Protein AF-A0A2S9FQP0-F1 (afdb_monomer)

pLDDT: mean 92.06, std 5.61, range [66.56, 98.44]

Nearest PDB structures (foldseek):
  3fla-assembly2_B  TM=7.283E-01  e=6.475E-05  Amycolatopsis mediterranei
  3flb-assembly1_A  TM=7.577E-01  e=3.540E-04  Amy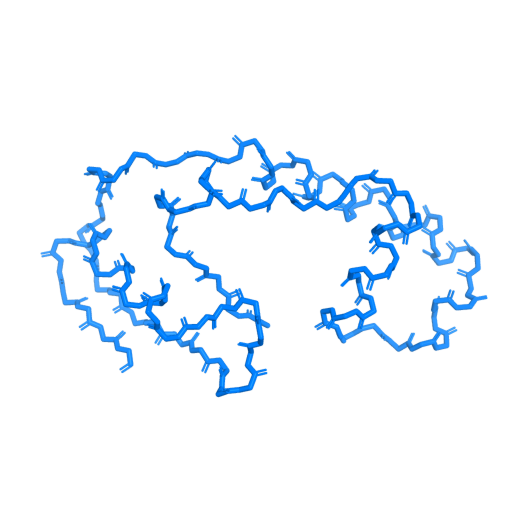colatopsis mediterranei
  3qmw-assembly2_B  TM=7.816E-01  e=7.042E-03  Streptomyces coelicolor
  6fw5-assembly2_B  TM=6.187E-01  e=7.537E-03  Mycobacterium tuberculosis CDC1551
  6fw5-assembly1_A  TM=6.068E-01  e=1.298E-02  Mycobacterium tuberculosis CDC1551

Secondary structure (DSSP, 8-state):
-----GGGGGGSPPPP-SHHHHHHHHHHH--S-HHHHT-HHHHHHHHHHHHHHHHHHHT----TT--BSS-EE----TT-SSS-HHHHHGGGGGBSS-EE-

Mean predicted aligned error: 3.71 Å

Radius of gyration: 15.97 Å; Cα contacts (8 Å, |Δi|>4): 125; chains: 1; bounding box: 30×27×44 Å

Structure (mmCIF, N/CA/C/O backbone):
data_AF-A0A2S9FQP0-F1
#
_entry.id   AF-A0A2S9FQP0-F1
#
loop_
_atom_site.group_PDB
_atom_site.id
_atom_site.type_symbol
_atom_site.label_atom_id
_atom_site.label_alt_id
_atom_site.label_comp_id
_atom_site.label_asym_id
_atom_site.label_entity_id
_atom_site.label_seq_id
_atom_site.pdbx_PDB_ins_code
_atom_site.Cartn_x
_atom_site.Cartn_y
_atom_site.Cartn_z
_atom_site.occupancy
_atom_site.B_iso_or_equiv
_atom_site.auth_seq_id
_atom_site.auth_comp_id
_atom_site.auth_asym_id
_atom_site.auth_atom_id
_atom_site.pdbx_PDB_model_num
ATOM 1 N N . SER A 1 1 ? -1.839 -7.237 -3.684 1.00 66.56 1 SER A N 1
ATOM 2 C CA . SER A 1 1 ? -1.069 -7.125 -2.433 1.00 66.56 1 SER A CA 1
ATOM 3 C C . SER A 1 1 ? -1.826 -6.231 -1.464 1.00 66.56 1 SER A C 1
ATOM 5 O O . SER A 1 1 ? -2.611 -5.398 -1.921 1.00 66.56 1 SER A O 1
ATOM 7 N N . ALA A 1 2 ? -1.673 -6.462 -0.159 1.00 83.44 2 ALA A N 1
ATOM 8 C CA . ALA A 1 2 ? -2.204 -5.579 0.881 1.00 83.44 2 ALA A CA 1
ATOM 9 C C . ALA A 1 2 ? -1.254 -4.387 1.121 1.00 83.44 2 ALA A C 1
ATOM 11 O O . ALA A 1 2 ? -0.262 -4.224 0.416 1.00 83.44 2 ALA A O 1
ATOM 12 N N . SER A 1 3 ? -1.544 -3.535 2.107 1.00 88.69 3 SER A N 1
ATOM 13 C CA . SER A 1 3 ? -0.613 -2.488 2.543 1.00 88.69 3 SER A CA 1
ATOM 14 C C . SER A 1 3 ? -0.470 -2.494 4.059 1.00 88.69 3 SER A C 1
ATOM 16 O O . SER A 1 3 ? -1.414 -2.812 4.786 1.00 88.69 3 SER A O 1
ATOM 18 N N . GLN A 1 4 ? 0.720 -2.141 4.529 1.00 92.69 4 GLN A N 1
ATOM 19 C CA . GLN A 1 4 ? 1.000 -1.938 5.945 1.00 92.69 4 GLN A CA 1
ATOM 20 C C . GLN A 1 4 ? 0.206 -0.758 6.526 1.00 92.69 4 GLN A C 1
ATOM 22 O O . GLN A 1 4 ? -0.353 0.057 5.788 1.00 92.69 4 GLN A O 1
ATOM 27 N N . ALA A 1 5 ? 0.165 -0.655 7.854 1.00 95.25 5 ALA A N 1
ATOM 28 C CA . ALA A 1 5 ? -0.539 0.428 8.528 1.00 95.25 5 ALA A CA 1
ATOM 29 C C . ALA A 1 5 ? 0.020 1.824 8.159 1.00 95.25 5 ALA A C 1
ATOM 31 O O . ALA A 1 5 ? 1.230 1.984 7.993 1.00 95.25 5 ALA A O 1
ATOM 32 N N . PRO A 1 6 ? -0.828 2.870 8.098 1.00 95.62 6 PRO A N 1
ATOM 33 C CA . PRO A 1 6 ? -0.427 4.234 7.746 1.00 95.62 6 PRO A CA 1
ATOM 34 C C . PRO A 1 6 ? 0.842 4.742 8.444 1.00 95.62 6 PRO A C 1
ATOM 36 O O . PRO A 1 6 ? 1.732 5.308 7.807 1.00 95.62 6 PRO A O 1
ATOM 39 N N . SER A 1 7 ? 0.956 4.522 9.753 1.00 96.44 7 SER A N 1
ATOM 40 C CA . SER A 1 7 ? 2.081 5.031 10.544 1.00 96.44 7 SER A CA 1
ATOM 41 C C . SER A 1 7 ? 3.407 4.288 10.355 1.00 96.44 7 SER A C 1
ATOM 43 O O . SER A 1 7 ? 4.442 4.794 10.788 1.00 96.44 7 SER A O 1
ATOM 45 N N . THR A 1 8 ? 3.424 3.129 9.687 1.00 94.75 8 THR A N 1
ATOM 46 C CA . THR A 1 8 ? 4.657 2.351 9.457 1.00 94.75 8 THR A CA 1
ATOM 47 C C . THR A 1 8 ? 5.324 2.656 8.120 1.00 94.75 8 THR A C 1
ATOM 49 O O . THR A 1 8 ? 6.502 2.341 7.932 1.00 94.75 8 THR A O 1
ATOM 52 N N . VAL A 1 9 ? 4.616 3.321 7.201 1.00 93.94 9 VAL A N 1
ATOM 53 C CA . VAL A 1 9 ? 5.109 3.593 5.843 1.00 93.94 9 VAL A CA 1
ATOM 54 C C . VAL A 1 9 ? 6.392 4.424 5.861 1.00 93.94 9 VAL A C 1
ATOM 56 O O . VAL A 1 9 ? 7.371 4.048 5.224 1.00 93.94 9 VAL A O 1
ATOM 59 N N . ALA A 1 10 ? 6.442 5.497 6.654 1.00 92.44 10 ALA A N 1
ATOM 60 C CA . ALA A 1 10 ? 7.609 6.383 6.713 1.00 92.44 10 ALA A CA 1
ATOM 61 C C . ALA A 1 10 ? 8.877 5.713 7.285 1.00 92.44 10 ALA A C 1
ATOM 63 O O . ALA A 1 10 ? 9.985 6.177 7.029 1.00 92.44 10 ALA A O 1
ATOM 64 N N . GLY A 1 11 ? 8.725 4.639 8.069 1.00 90.75 11 GLY A N 1
ATOM 65 C CA . GLY A 1 11 ? 9.841 3.857 8.612 1.00 90.75 11 GLY A CA 1
ATOM 66 C C . GLY A 1 11 ? 10.290 2.704 7.708 1.00 90.75 11 GLY A C 1
ATOM 67 O O . GLY A 1 11 ? 11.234 1.995 8.051 1.00 90.75 11 GLY A O 1
ATOM 68 N N . SER A 1 12 ? 9.610 2.494 6.580 1.00 90.69 12 SER A N 1
ATOM 69 C CA . SER A 1 12 ? 9.870 1.386 5.662 1.00 90.69 12 SER A CA 1
ATOM 70 C C . SER A 1 12 ? 10.925 1.732 4.620 1.00 90.69 12 SER A C 1
ATOM 72 O O . SER A 1 12 ? 11.236 2.899 4.378 1.00 90.69 12 SER A O 1
ATOM 74 N N . ARG A 1 13 ? 11.469 0.702 3.959 1.00 91.62 13 ARG A N 1
ATOM 75 C CA . ARG A 1 13 ? 12.340 0.914 2.800 1.00 91.62 13 ARG A CA 1
ATOM 76 C C . ARG A 1 13 ? 11.552 1.673 1.716 1.00 91.62 13 ARG A C 1
ATOM 78 O O . ARG A 1 13 ? 10.468 1.211 1.361 1.00 91.62 13 ARG A O 1
ATOM 85 N N . PRO A 1 14 ? 12.079 2.789 1.179 1.00 93.25 14 PRO A N 1
ATOM 86 C CA . PRO A 1 14 ? 11.428 3.497 0.085 1.00 93.25 14 PRO A CA 1
ATOM 87 C C . PRO A 1 14 ? 11.258 2.592 -1.133 1.00 93.25 14 PRO A C 1
ATOM 89 O O . PRO A 1 14 ? 12.137 1.782 -1.441 1.00 93.25 14 PRO A O 1
ATOM 92 N N . ALA A 1 15 ? 10.149 2.768 -1.837 1.00 93.12 15 ALA A N 1
ATOM 93 C CA . ALA A 1 15 ? 9.922 2.139 -3.122 1.00 93.12 15 ALA A CA 1
ATOM 94 C C . ALA A 1 15 ? 10.932 2.686 -4.159 1.00 93.12 15 ALA A C 1
ATOM 96 O O . ALA A 1 15 ? 11.286 3.871 -4.102 1.00 93.12 15 ALA A O 1
ATOM 97 N N . PRO A 1 16 ? 11.431 1.854 -5.087 1.00 94.69 16 PRO A N 1
ATOM 98 C CA . PRO A 1 16 ? 12.461 2.260 -6.040 1.00 94.69 16 PRO A CA 1
ATOM 99 C C . PRO A 1 16 ? 11.973 3.328 -7.021 1.00 94.69 16 PRO A C 1
ATOM 101 O O . PRO A 1 16 ? 10.811 3.367 -7.399 1.00 94.69 16 PRO A O 1
ATOM 104 N N . THR A 1 17 ? 12.860 4.208 -7.480 1.00 93.25 17 THR A N 1
ATOM 105 C CA . THR A 1 17 ? 12.480 5.239 -8.467 1.00 93.25 17 THR A CA 1
ATOM 106 C C . THR A 1 17 ? 13.371 5.273 -9.698 1.00 93.25 17 THR A C 1
ATOM 108 O O . THR A 1 17 ? 13.161 6.146 -10.537 1.00 93.25 17 THR A O 1
ATOM 111 N N . ALA A 1 18 ? 14.358 4.382 -9.802 1.00 93.44 18 ALA A N 1
ATOM 112 C CA . ALA A 1 18 ? 15.132 4.148 -11.019 1.00 93.44 18 ALA A CA 1
ATOM 113 C C . ALA A 1 18 ? 14.392 3.145 -11.918 1.00 93.44 18 ALA A C 1
ATOM 115 O O . ALA A 1 18 ? 13.648 2.312 -11.412 1.00 93.44 18 ALA A O 1
ATOM 116 N N . ASP A 1 19 ? 14.535 3.259 -13.237 1.00 89.69 19 ASP A N 1
ATOM 117 C CA . ASP A 1 19 ? 13.711 2.532 -14.217 1.00 89.69 19 ASP A CA 1
ATOM 118 C C . ASP A 1 19 ? 13.893 1.015 -14.130 1.00 89.69 19 ASP A C 1
ATOM 120 O O . ASP A 1 19 ? 12.916 0.271 -14.166 1.00 89.69 19 ASP A O 1
ATOM 124 N N . ASP A 1 20 ? 15.136 0.567 -13.973 1.00 89.88 20 ASP A N 1
ATOM 125 C CA . ASP A 1 20 ? 15.511 -0.837 -13.816 1.00 89.88 20 ASP A CA 1
ATOM 126 C C . ASP A 1 20 ? 14.968 -1.431 -12.510 1.00 89.88 20 ASP A C 1
ATOM 128 O O . ASP A 1 20 ? 14.387 -2.517 -12.506 1.00 89.88 20 ASP A O 1
ATOM 132 N N . GLU A 1 21 ? 15.093 -0.693 -11.409 1.00 91.44 21 GLU A N 1
ATOM 133 C CA . GLU A 1 21 ? 14.562 -1.101 -10.110 1.00 91.44 21 GLU A CA 1
ATOM 134 C C . GLU A 1 21 ? 13.023 -1.075 -10.072 1.00 91.44 21 GLU A C 1
ATOM 136 O O . GLU A 1 21 ? 12.408 -1.958 -9.478 1.00 91.44 21 GLU A O 1
ATOM 141 N N . LEU A 1 22 ? 12.392 -0.090 -10.723 1.00 91.38 22 LEU A N 1
ATOM 142 C CA . LEU A 1 22 ? 10.938 -0.006 -10.895 1.00 91.38 22 LEU A CA 1
ATOM 143 C C . LEU A 1 22 ? 10.416 -1.211 -11.667 1.00 91.38 22 LEU A C 1
ATOM 145 O O . LEU A 1 22 ? 9.453 -1.838 -11.239 1.00 91.38 22 LEU A O 1
ATOM 149 N N . LEU A 1 23 ? 11.055 -1.545 -12.789 1.00 89.62 23 LEU A N 1
ATOM 150 C CA . LEU A 1 23 ? 10.652 -2.680 -13.610 1.00 89.62 23 LEU A CA 1
ATOM 151 C C . LEU A 1 23 ? 10.769 -3.993 -12.829 1.00 89.62 23 LEU A C 1
ATOM 153 O O . LEU A 1 23 ? 9.837 -4.796 -12.844 1.00 89.62 23 LEU A O 1
ATOM 157 N N . ALA A 1 24 ? 11.870 -4.182 -12.097 1.00 89.31 24 ALA A N 1
ATOM 158 C CA . ALA A 1 24 ? 12.051 -5.346 -11.236 1.00 89.31 24 ALA A CA 1
ATOM 159 C C . ALA A 1 24 ? 10.965 -5.441 -10.146 1.00 89.31 24 ALA A C 1
ATOM 161 O O . ALA A 1 24 ? 10.441 -6.527 -9.903 1.00 89.31 24 ALA A O 1
ATOM 162 N N . ASP A 1 25 ? 10.587 -4.319 -9.527 1.00 89.69 25 ASP A N 1
ATOM 163 C CA . ASP A 1 25 ? 9.546 -4.288 -8.490 1.00 89.69 25 ASP A CA 1
ATOM 164 C C . ASP A 1 25 ? 8.134 -4.509 -9.066 1.00 89.69 25 ASP A C 1
ATOM 166 O O . ASP A 1 25 ? 7.325 -5.194 -8.448 1.00 89.69 25 ASP A O 1
ATOM 170 N N . ILE A 1 26 ? 7.836 -4.015 -10.277 1.00 88.19 26 ILE A N 1
ATOM 171 C CA . ILE A 1 26 ? 6.570 -4.292 -10.986 1.00 88.19 26 ILE A CA 1
ATOM 172 C C . ILE A 1 26 ? 6.440 -5.786 -11.311 1.00 88.19 26 ILE A C 1
ATOM 174 O O . ILE A 1 26 ? 5.358 -6.356 -11.169 1.00 88.19 26 ILE A O 1
ATOM 178 N N . VAL A 1 27 ? 7.533 -6.426 -11.741 1.00 87.88 27 VAL A N 1
ATOM 179 C CA . VAL A 1 27 ? 7.569 -7.878 -11.977 1.00 87.88 27 VAL A CA 1
ATOM 180 C C . VAL A 1 27 ? 7.302 -8.638 -10.677 1.00 87.88 27 VAL A C 1
ATOM 182 O O . VAL A 1 27 ? 6.490 -9.562 -10.673 1.00 87.88 27 VAL A O 1
ATOM 185 N N . ASP A 1 28 ? 7.947 -8.232 -9.580 1.00 87.31 28 ASP A N 1
ATOM 186 C CA . ASP A 1 28 ? 7.790 -8.842 -8.252 1.00 87.31 28 ASP A CA 1
ATOM 187 C C . ASP A 1 28 ? 6.368 -8.692 -7.687 1.00 87.31 28 ASP A C 1
ATOM 189 O O . ASP A 1 28 ? 5.817 -9.638 -7.125 1.00 87.31 28 ASP A O 1
ATOM 193 N N . LEU A 1 29 ? 5.735 -7.528 -7.881 1.00 83.19 29 LEU A N 1
ATOM 194 C CA . LEU A 1 29 ? 4.346 -7.286 -7.476 1.00 83.19 29 LEU A CA 1
ATOM 195 C C . LEU A 1 29 ? 3.350 -8.215 -8.180 1.00 83.19 29 LEU A C 1
ATOM 197 O O . LEU A 1 29 ? 2.270 -8.488 -7.643 1.00 83.19 29 LEU A O 1
ATOM 201 N N . GLY A 1 30 ? 3.712 -8.695 -9.370 1.00 76.06 30 GLY A N 1
ATOM 202 C CA . GLY A 1 30 ? 2.837 -9.472 -10.227 1.00 76.06 30 GLY A CA 1
ATOM 203 C C . GLY A 1 30 ? 1.636 -8.664 -10.733 1.00 76.06 30 GLY A C 1
ATOM 204 O O . GLY A 1 30 ? 1.368 -7.534 -10.332 1.00 76.06 30 GLY A O 1
ATOM 205 N N . GLY A 1 31 ? 0.883 -9.253 -11.659 1.00 74.50 31 GLY A N 1
ATOM 206 C CA . GLY A 1 31 ? -0.319 -8.632 -12.233 1.00 74.50 31 GLY A CA 1
ATOM 207 C C . GLY A 1 31 ? -0.108 -7.946 -13.583 1.00 74.50 31 GLY A C 1
ATOM 208 O O . GLY A 1 31 ? -1.091 -7.706 -14.281 1.00 74.50 31 GLY A O 1
ATOM 209 N N . THR A 1 32 ? 1.141 -7.737 -14.003 1.00 81.69 32 THR A N 1
ATOM 210 C CA . THR A 1 32 ? 1.478 -7.380 -15.388 1.00 81.69 32 THR A CA 1
ATOM 211 C C . THR A 1 32 ? 1.978 -8.621 -16.122 1.00 81.69 32 THR A C 1
ATOM 213 O O . THR A 1 32 ? 2.877 -9.310 -15.643 1.00 81.69 32 THR A O 1
ATOM 216 N N . ASP A 1 33 ? 1.378 -8.940 -17.273 1.00 81.75 33 ASP A N 1
ATOM 217 C CA . ASP A 1 33 ? 1.835 -10.046 -18.123 1.00 81.75 33 ASP A CA 1
ATOM 218 C C . ASP A 1 33 ? 3.262 -9.756 -18.605 1.00 81.75 33 ASP A C 1
ATOM 220 O O . ASP A 1 33 ? 3.519 -8.684 -19.151 1.00 81.75 33 ASP A O 1
ATOM 224 N N . ALA A 1 34 ? 4.177 -10.713 -18.431 1.00 78.38 34 ALA A N 1
ATOM 225 C CA . ALA A 1 34 ? 5.574 -10.569 -18.833 1.00 78.38 34 ALA A CA 1
ATOM 226 C C . ALA A 1 34 ? 5.725 -10.165 -20.310 1.00 78.38 34 ALA A C 1
ATOM 228 O O . ALA A 1 34 ? 6.620 -9.399 -20.637 1.00 78.38 34 ALA A O 1
ATOM 229 N N . ARG A 1 35 ? 4.798 -10.582 -21.185 1.00 82.75 35 ARG A N 1
ATOM 230 C CA . ARG A 1 35 ? 4.810 -10.203 -22.610 1.00 82.75 35 ARG A CA 1
ATOM 231 C C . ARG A 1 35 ? 4.599 -8.708 -22.850 1.00 82.75 35 ARG A C 1
ATOM 233 O O . ARG A 1 35 ? 5.003 -8.213 -23.891 1.00 82.75 35 ARG A O 1
ATOM 240 N N . LEU A 1 36 ? 3.928 -8.007 -21.934 1.00 85.12 36 LEU A N 1
ATOM 241 C CA . LEU A 1 36 ? 3.770 -6.551 -22.006 1.00 85.12 36 LEU A CA 1
ATOM 242 C C . LEU A 1 36 ? 5.042 -5.831 -21.556 1.00 85.12 36 LEU A C 1
ATOM 244 O O . LEU A 1 36 ? 5.282 -4.706 -21.967 1.00 85.12 36 LEU A O 1
ATOM 248 N N . LEU A 1 37 ? 5.859 -6.474 -20.723 1.00 84.62 37 LEU A N 1
ATOM 249 C CA . LEU A 1 37 ? 7.122 -5.911 -20.252 1.00 84.62 37 LEU A CA 1
ATOM 250 C C . LEU A 1 37 ? 8.239 -6.010 -21.301 1.00 84.62 37 LEU A C 1
ATOM 252 O O . LEU A 1 37 ? 9.255 -5.342 -21.148 1.00 84.62 37 LEU A O 1
ATOM 256 N N . ASP A 1 38 ? 8.031 -6.792 -22.363 1.00 86.81 38 ASP A N 1
ATOM 257 C CA . ASP A 1 38 ? 8.897 -6.840 -23.547 1.00 86.81 38 ASP A CA 1
ATOM 258 C C . ASP A 1 38 ? 8.535 -5.760 -24.596 1.00 86.81 38 ASP A C 1
ATOM 260 O O . ASP A 1 38 ? 9.198 -5.656 -25.628 1.00 86.81 38 ASP A O 1
ATOM 264 N N . ASP A 1 39 ? 7.468 -4.980 -24.372 1.00 91.94 39 ASP A N 1
ATOM 265 C CA . ASP A 1 39 ? 6.990 -3.930 -25.280 1.00 91.94 39 ASP A CA 1
ATOM 266 C C . ASP A 1 39 ? 7.467 -2.543 -24.808 1.00 91.94 39 ASP A C 1
ATOM 268 O O . ASP A 1 39 ? 6.968 -1.983 -23.827 1.00 91.94 39 ASP A O 1
ATOM 272 N N . ASP A 1 40 ? 8.438 -1.974 -25.526 1.00 90.62 40 ASP A N 1
ATOM 273 C CA . ASP A 1 40 ? 9.024 -0.665 -25.214 1.00 90.62 40 ASP A CA 1
ATOM 274 C C . ASP A 1 40 ? 7.992 0.478 -25.240 1.00 90.62 40 ASP A C 1
ATOM 276 O O . ASP A 1 40 ? 8.077 1.402 -24.423 1.00 90.62 40 ASP A O 1
ATOM 280 N N . ASP A 1 41 ? 7.001 0.428 -26.138 1.00 92.69 41 ASP A N 1
ATOM 281 C CA . ASP A 1 41 ? 5.962 1.459 -26.232 1.00 92.69 41 ASP A CA 1
ATOM 282 C C . ASP A 1 41 ? 5.039 1.392 -25.007 1.00 92.69 41 ASP A C 1
ATOM 284 O O . ASP A 1 41 ? 4.628 2.421 -24.459 1.00 92.69 41 ASP A O 1
ATOM 288 N N . PHE A 1 42 ? 4.756 0.181 -24.520 1.00 91.12 42 PHE A N 1
ATOM 289 C CA . PHE A 1 42 ? 4.023 -0.014 -23.273 1.00 91.12 42 PHE A CA 1
ATOM 290 C C . PHE A 1 42 ? 4.810 0.496 -22.059 1.00 91.12 42 PHE A C 1
ATOM 292 O O . PHE A 1 42 ? 4.256 1.225 -21.228 1.00 91.12 42 PHE A O 1
ATOM 299 N N . LEU A 1 43 ? 6.104 0.176 -21.960 1.00 90.88 43 LEU A N 1
ATOM 300 C CA . LEU A 1 43 ? 6.948 0.636 -20.854 1.00 90.88 43 LEU A CA 1
ATOM 301 C C . LEU A 1 43 ? 7.055 2.165 -20.800 1.00 90.88 43 LEU A C 1
ATOM 303 O O . LEU A 1 43 ? 6.989 2.741 -19.709 1.00 90.88 43 LEU A O 1
ATOM 307 N N . GLN A 1 44 ? 7.141 2.839 -21.951 1.00 91.81 44 GLN A N 1
ATOM 308 C CA . GLN A 1 44 ? 7.150 4.306 -22.021 1.00 91.81 44 GLN A CA 1
ATOM 309 C C . GLN A 1 44 ? 5.879 4.949 -21.450 1.00 91.81 44 GLN A C 1
ATOM 311 O O . GLN A 1 44 ? 5.938 6.067 -20.935 1.00 91.81 44 GLN A O 1
ATOM 316 N N . LEU A 1 45 ? 4.740 4.253 -21.507 1.00 91.50 45 LEU A N 1
ATOM 317 C CA . LEU A 1 45 ? 3.476 4.714 -20.929 1.00 91.50 45 LEU A CA 1
ATOM 318 C C . LEU A 1 45 ? 3.345 4.346 -19.445 1.00 91.50 45 LEU A C 1
ATOM 320 O O . LEU A 1 45 ? 2.838 5.147 -18.657 1.00 91.50 45 LEU A O 1
ATOM 324 N N . LEU A 1 46 ? 3.805 3.155 -19.056 1.00 90.31 46 LEU A N 1
ATOM 325 C CA . LEU A 1 46 ? 3.661 2.634 -17.697 1.00 90.31 46 LEU A CA 1
ATOM 326 C C . LEU A 1 46 ? 4.620 3.304 -16.703 1.00 90.31 46 LEU A C 1
ATOM 328 O O . LEU A 1 46 ? 4.193 3.757 -15.637 1.00 90.31 46 LEU A O 1
ATOM 332 N N . LEU A 1 47 ? 5.914 3.378 -17.039 1.00 92.06 47 LEU A N 1
ATOM 333 C CA . LEU A 1 47 ? 6.963 3.811 -16.109 1.00 92.06 47 LEU A CA 1
ATOM 334 C C . LEU A 1 47 ? 6.739 5.220 -15.532 1.00 92.06 47 LEU A C 1
ATOM 336 O O . LEU A 1 47 ? 6.972 5.398 -14.333 1.00 92.06 47 LEU A O 1
ATOM 340 N N . PRO A 1 48 ? 6.271 6.232 -16.296 1.00 94.62 48 PRO A N 1
ATOM 341 C CA . PRO A 1 48 ? 5.990 7.550 -15.732 1.00 94.62 48 PRO A CA 1
ATOM 342 C C . PRO A 1 48 ? 4.914 7.526 -14.641 1.00 94.62 48 PRO A C 1
ATOM 344 O O . PRO A 1 48 ? 5.085 8.180 -13.611 1.00 94.62 48 PRO A O 1
ATOM 347 N N . ALA A 1 49 ? 3.835 6.764 -14.845 1.00 92.75 49 ALA A N 1
ATOM 348 C CA . ALA A 1 49 ? 2.738 6.663 -13.887 1.00 92.75 49 ALA A CA 1
ATOM 349 C C . ALA A 1 49 ? 3.185 5.938 -12.612 1.00 92.75 49 ALA A C 1
ATOM 351 O O . ALA A 1 49 ? 3.042 6.479 -11.517 1.00 92.75 49 ALA A O 1
ATOM 352 N N . VAL A 1 50 ? 3.831 4.774 -12.752 1.00 92.50 50 VAL A N 1
ATOM 353 C CA . VAL A 1 50 ? 4.307 4.005 -11.591 1.00 92.50 50 VAL A CA 1
ATOM 354 C C . VAL A 1 50 ? 5.344 4.796 -10.797 1.00 92.50 50 VAL A C 1
ATOM 356 O O . VAL A 1 50 ? 5.280 4.850 -9.570 1.00 92.50 50 VAL A O 1
ATOM 359 N N . ARG A 1 51 ? 6.267 5.491 -11.473 1.00 95.75 51 ARG A N 1
ATOM 360 C CA . ARG A 1 51 ? 7.245 6.347 -10.791 1.00 95.75 51 ARG A CA 1
ATOM 361 C C . ARG A 1 51 ? 6.568 7.464 -10.006 1.00 95.75 51 ARG A C 1
ATOM 363 O O . ARG A 1 51 ? 6.999 7.756 -8.891 1.00 95.75 51 ARG A O 1
ATOM 370 N N . ALA A 1 52 ? 5.546 8.104 -10.572 1.00 96.25 52 ALA A N 1
ATOM 371 C CA . ALA A 1 52 ? 4.806 9.154 -9.880 1.00 96.25 52 ALA A CA 1
ATOM 372 C C . ALA A 1 52 ? 4.118 8.610 -8.617 1.00 96.25 52 ALA A C 1
ATOM 374 O O . ALA A 1 52 ? 4.228 9.230 -7.554 1.00 96.25 52 ALA A O 1
ATOM 375 N N . ASP A 1 53 ? 3.506 7.429 -8.709 1.00 94.50 53 ASP A N 1
ATOM 376 C CA . ASP A 1 53 ? 2.865 6.752 -7.579 1.00 94.50 53 ASP A CA 1
ATOM 377 C C . ASP A 1 53 ? 3.882 6.373 -6.497 1.00 94.50 53 ASP A C 1
ATOM 379 O O . ASP A 1 53 ? 3.671 6.659 -5.318 1.00 94.50 53 ASP A O 1
ATOM 383 N N . TYR A 1 54 ? 5.036 5.824 -6.878 1.00 94.50 54 TYR A N 1
ATOM 384 C CA . TYR A 1 54 ? 6.094 5.438 -5.937 1.00 94.50 54 TYR A CA 1
ATOM 385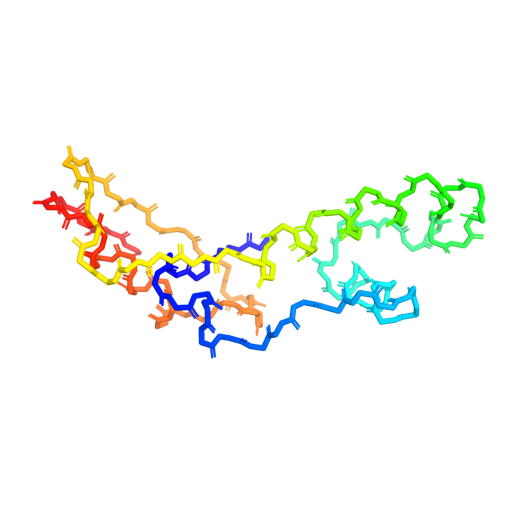 C C . TYR A 1 54 ? 6.701 6.661 -5.256 1.00 94.50 54 TYR A C 1
ATOM 387 O O . TYR A 1 54 ? 6.955 6.658 -4.055 1.00 94.50 54 TYR A O 1
ATOM 395 N N . GLN A 1 55 ? 6.879 7.755 -5.993 1.00 95.81 55 GLN A N 1
ATOM 396 C CA . GLN A 1 55 ? 7.309 9.021 -5.416 1.00 95.81 55 GLN A CA 1
ATOM 397 C C . GLN A 1 55 ? 6.269 9.605 -4.452 1.00 95.81 55 GLN A C 1
ATOM 399 O O . GLN A 1 55 ? 6.648 10.203 -3.444 1.00 95.81 55 GLN A O 1
ATOM 404 N N . ALA A 1 56 ? 4.973 9.467 -4.743 1.00 95.44 56 ALA A N 1
ATOM 405 C CA . ALA A 1 56 ? 3.913 9.874 -3.827 1.00 95.44 56 ALA A CA 1
ATOM 406 C C . ALA A 1 56 ? 3.922 9.012 -2.558 1.00 95.44 56 ALA A C 1
ATOM 408 O O . ALA A 1 56 ? 3.912 9.561 -1.456 1.00 95.44 56 ALA A O 1
ATOM 409 N N . PHE A 1 57 ? 4.044 7.693 -2.713 1.00 94.06 57 PHE A N 1
ATOM 410 C CA . PHE A 1 57 ? 4.164 6.740 -1.616 1.00 94.06 57 PHE A CA 1
ATOM 411 C C . PHE A 1 57 ? 5.399 7.013 -0.744 1.00 94.06 57 PHE A C 1
ATOM 413 O O . PHE A 1 57 ? 5.285 7.096 0.472 1.00 94.06 57 PHE A O 1
ATOM 420 N N . ASN A 1 58 ? 6.562 7.276 -1.342 1.00 95.12 58 ASN A N 1
ATOM 421 C CA . ASN A 1 58 ? 7.803 7.574 -0.615 1.00 95.12 58 ASN A CA 1
ATOM 422 C C . ASN A 1 58 ? 7.749 8.871 0.200 1.00 95.12 58 ASN A C 1
ATOM 424 O O . ASN A 1 58 ? 8.522 9.047 1.139 1.00 95.12 58 ASN A O 1
ATOM 428 N N . ARG A 1 59 ? 6.868 9.804 -0.173 1.00 96.25 59 ARG A N 1
ATOM 429 C CA . ARG A 1 59 ? 6.634 11.046 0.577 1.00 96.25 59 ARG A CA 1
ATOM 430 C C . ARG A 1 59 ? 5.520 10.907 1.610 1.00 96.25 59 ARG A C 1
ATOM 432 O O . ARG A 1 59 ? 5.297 11.843 2.380 1.00 96.25 59 ARG A O 1
ATOM 439 N N . TYR A 1 60 ? 4.798 9.790 1.610 1.00 96.31 60 TYR A N 1
ATOM 440 C CA . TYR A 1 60 ? 3.700 9.572 2.530 1.00 96.31 60 TYR A CA 1
ATOM 441 C C . TYR A 1 60 ? 4.219 9.443 3.962 1.00 96.31 60 TYR A C 1
ATOM 443 O O . TYR A 1 60 ? 5.149 8.695 4.259 1.00 96.31 60 TYR A O 1
ATOM 451 N N . SER A 1 61 ? 3.581 10.175 4.866 1.00 95.94 61 SER A N 1
ATOM 452 C CA . SER A 1 61 ? 3.795 10.046 6.300 1.00 95.94 61 SER A CA 1
ATOM 453 C C . SER A 1 61 ? 2.465 10.212 7.018 1.00 95.94 61 SER A C 1
ATOM 455 O O . SER A 1 61 ? 1.617 11.013 6.620 1.00 95.94 61 SER A O 1
ATOM 457 N N . CYS A 1 62 ? 2.276 9.427 8.071 1.00 96.25 62 CYS A N 1
ATOM 458 C CA . CYS A 1 62 ? 1.105 9.480 8.925 1.00 96.25 62 CYS A CA 1
ATOM 459 C C . CYS A 1 62 ? 1.564 9.320 10.370 1.00 96.25 62 CYS A C 1
ATOM 461 O O . CYS A 1 62 ? 2.325 8.405 10.686 1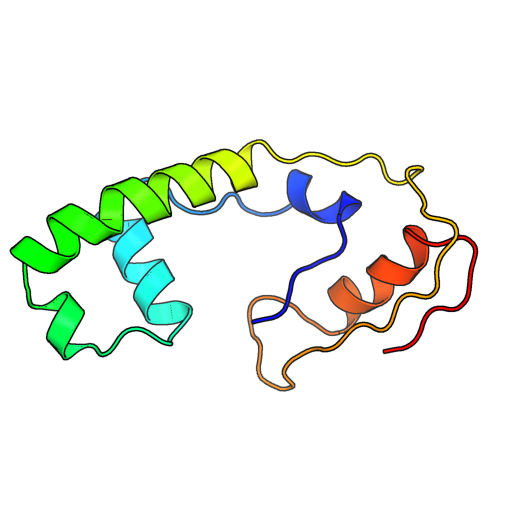.00 96.25 62 CYS A O 1
ATOM 463 N N . ASP A 1 63 ? 1.125 10.220 11.245 1.00 96.62 63 ASP A N 1
ATOM 464 C CA . ASP A 1 63 ? 1.426 10.091 12.663 1.00 96.62 63 ASP A CA 1
ATOM 465 C C . ASP A 1 63 ? 0.631 8.926 13.272 1.00 96.62 63 ASP A C 1
ATOM 467 O O . ASP A 1 63 ? -0.529 8.684 12.928 1.00 96.62 63 ASP A O 1
ATOM 471 N N . ARG A 1 64 ? 1.247 8.212 14.217 1.00 96.00 64 ARG A N 1
ATOM 472 C CA . ARG A 1 64 ? 0.635 7.073 14.916 1.00 96.00 64 ARG A CA 1
ATOM 473 C C . ARG A 1 64 ? -0.640 7.448 15.689 1.00 96.00 64 ARG A C 1
ATOM 475 O O . ARG A 1 64 ? -1.443 6.574 15.999 1.00 96.00 64 ARG A O 1
ATOM 482 N N . SER A 1 65 ? -0.827 8.724 16.022 1.00 96.81 65 SER A N 1
ATOM 483 C CA . SER A 1 65 ? -2.012 9.238 16.717 1.00 96.81 65 SER A CA 1
ATOM 484 C C . SER A 1 65 ? -3.225 9.472 15.813 1.00 96.81 65 SER A C 1
ATOM 486 O O . SER A 1 65 ? -4.325 9.648 16.334 1.00 96.81 65 SER A O 1
ATOM 488 N N . VAL A 1 66 ? -3.067 9.459 14.484 1.00 97.75 66 VAL A N 1
ATOM 489 C CA . VAL A 1 66 ? -4.178 9.690 13.548 1.00 97.75 66 VAL A CA 1
ATOM 490 C C . VAL A 1 66 ? -5.122 8.492 13.555 1.00 97.75 66 VAL A C 1
ATOM 492 O O . VAL A 1 66 ? -4.711 7.375 13.244 1.00 97.75 66 VAL A O 1
ATOM 495 N N . ARG A 1 67 ? -6.398 8.726 13.873 1.00 98.19 67 ARG A N 1
ATOM 496 C CA . ARG A 1 67 ? -7.430 7.685 13.953 1.00 98.19 67 ARG A CA 1
ATOM 497 C C . ARG A 1 67 ? -8.705 8.099 13.236 1.00 98.19 67 ARG A C 1
ATOM 499 O O . ARG A 1 67 ? -9.033 9.283 13.176 1.00 98.19 67 ARG A O 1
ATOM 506 N N . ILE A 1 68 ? -9.431 7.110 12.728 1.00 97.94 68 ILE A N 1
ATOM 507 C CA . ILE A 1 68 ? -10.797 7.268 12.224 1.00 97.94 68 ILE A CA 1
ATOM 508 C C . ILE A 1 68 ? -11.803 6.671 13.212 1.00 97.94 68 ILE A C 1
ATOM 510 O O . ILE A 1 68 ? -11.495 5.724 13.934 1.00 97.94 68 ILE A O 1
ATOM 514 N N . ASN A 1 69 ? -13.030 7.186 13.207 1.00 98.06 69 ASN A N 1
ATOM 515 C CA . ASN A 1 69 ? -14.140 6.621 13.975 1.00 98.06 69 ASN A CA 1
ATOM 516 C C . ASN A 1 69 ? -15.003 5.709 13.084 1.00 98.06 69 ASN A C 1
ATOM 518 O O . ASN A 1 69 ? -16.169 5.996 12.815 1.00 98.06 69 ASN A O 1
ATOM 522 N N . ALA A 1 70 ? -14.369 4.679 12.523 1.00 98.12 70 ALA A N 1
ATOM 523 C CA . ALA A 1 70 ? -15.004 3.680 11.671 1.00 98.12 70 ALA A CA 1
ATOM 524 C C . ALA A 1 70 ? -14.316 2.324 11.844 1.00 98.12 70 ALA A C 1
ATOM 526 O O . ALA A 1 70 ? -13.113 2.262 12.106 1.00 98.12 70 ALA A O 1
ATOM 527 N N . GLU A 1 71 ? -15.076 1.243 11.693 1.00 98.44 71 GLU A N 1
ATOM 528 C CA . GLU A 1 71 ? -14.540 -0.116 11.769 1.00 98.44 71 GLU A CA 1
ATOM 529 C C . GLU A 1 71 ? -13.515 -0.367 10.656 1.00 98.44 71 GLU A C 1
ATOM 531 O O . GLU A 1 71 ? -13.691 0.077 9.519 1.00 98.44 71 GLU A O 1
ATOM 536 N N . ILE A 1 72 ? -12.449 -1.098 10.984 1.00 97.94 72 ILE A N 1
ATOM 537 C CA . ILE A 1 72 ? -11.425 -1.516 10.026 1.00 97.94 72 ILE A CA 1
ATOM 538 C C . ILE A 1 72 ? -11.410 -3.044 9.954 1.00 97.94 72 ILE A C 1
ATOM 540 O O . ILE A 1 72 ? -11.220 -3.729 10.958 1.00 97.94 72 ILE A O 1
ATOM 544 N N . HIS A 1 73 ? -11.567 -3.576 8.745 1.00 97.06 73 HIS A N 1
ATOM 545 C CA . HIS A 1 73 ? -11.324 -4.982 8.436 1.00 97.06 73 HIS A CA 1
ATOM 546 C C . HIS A 1 73 ? -10.103 -5.079 7.518 1.00 97.06 73 HIS A C 1
ATOM 548 O O . HIS A 1 73 ? -10.152 -4.622 6.375 1.00 97.06 73 HIS A O 1
ATOM 554 N N . ALA A 1 74 ? -8.999 -5.625 8.026 1.00 95.94 74 ALA A N 1
ATOM 555 C CA . ALA A 1 74 ? -7.780 -5.833 7.257 1.00 95.94 74 ALA A CA 1
ATOM 556 C C . ALA A 1 74 ? -7.836 -7.177 6.522 1.00 95.94 74 ALA A C 1
ATOM 558 O O . ALA A 1 74 ? -8.190 -8.196 7.102 1.00 95.94 74 ALA A O 1
ATOM 559 N N . VAL A 1 75 ? -7.443 -7.185 5.248 1.00 94.88 75 VAL A N 1
ATOM 560 C CA . VAL A 1 75 ? -7.350 -8.401 4.431 1.00 94.88 75 VAL A CA 1
ATOM 561 C C . VAL A 1 75 ? -5.935 -8.509 3.880 1.00 94.88 75 VAL A C 1
ATOM 563 O O . VAL A 1 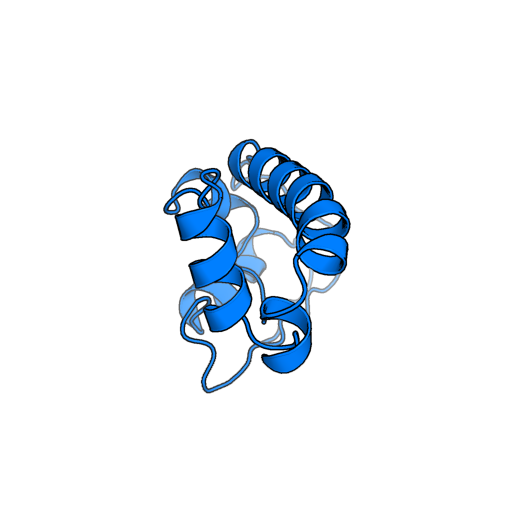75 ? -5.431 -7.569 3.268 1.00 94.88 75 VAL A O 1
ATOM 566 N N . GLY A 1 76 ? -5.302 -9.662 4.094 1.00 92.88 76 GLY A N 1
ATOM 567 C CA . GLY A 1 76 ? -3.944 -9.960 3.643 1.00 92.88 76 GLY A CA 1
ATOM 568 C C . GLY A 1 76 ? -3.859 -11.262 2.859 1.00 92.88 76 GLY A C 1
ATOM 569 O O . GLY A 1 76 ? -4.619 -12.200 3.104 1.00 92.88 76 GLY A O 1
ATOM 570 N N . GLY A 1 77 ? -2.914 -11.330 1.921 1.00 90.44 77 GLY A N 1
ATOM 571 C CA . GLY A 1 77 ? -2.555 -12.584 1.266 1.00 90.44 77 GLY A CA 1
ATOM 572 C C . GLY A 1 77 ? -1.699 -13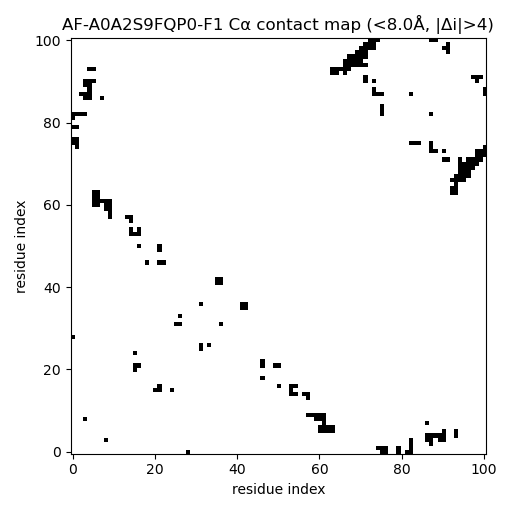.447 2.192 1.00 90.44 77 GLY A C 1
ATOM 573 O O . GLY A 1 77 ? -0.791 -12.938 2.838 1.00 90.44 77 GLY A O 1
ATOM 574 N N . ARG A 1 78 ? -1.960 -14.760 2.244 1.00 87.50 78 ARG A N 1
ATOM 575 C CA . ARG A 1 78 ? -1.144 -15.704 3.036 1.00 87.50 78 ARG A CA 1
ATOM 576 C C . ARG A 1 78 ? 0.323 -15.714 2.598 1.00 87.50 78 ARG A C 1
ATOM 578 O O . ARG A 1 78 ? 1.197 -15.853 3.444 1.00 87.50 78 ARG A O 1
ATOM 585 N N . ASP A 1 79 ? 0.544 -15.565 1.296 1.00 86.75 79 ASP A N 1
ATOM 586 C CA . ASP A 1 79 ? 1.855 -15.637 0.654 1.00 86.75 79 ASP A CA 1
ATOM 587 C C . ASP A 1 79 ? 2.348 -14.248 0.199 1.00 86.75 79 ASP A C 1
ATOM 589 O O . ASP A 1 79 ? 3.200 -14.151 -0.678 1.00 86.75 79 ASP A O 1
ATOM 593 N N . ASP A 1 80 ? 1.794 -13.160 0.757 1.00 88.25 80 ASP A N 1
ATOM 594 C CA . ASP A 1 80 ? 2.272 -11.800 0.482 1.00 88.25 80 ASP A CA 1
ATOM 595 C C . ASP A 1 80 ? 3.599 -11.571 1.223 1.00 88.25 80 ASP A C 1
ATOM 597 O O . ASP A 1 80 ? 3.638 -11.439 2.446 1.00 88.25 80 ASP A O 1
ATOM 601 N N . HIS A 1 81 ? 4.709 -11.551 0.482 1.00 86.69 81 HIS A N 1
ATOM 602 C CA . HIS A 1 81 ? 6.048 -11.347 1.043 1.00 86.69 81 HIS A CA 1
ATOM 603 C C . HIS A 1 81 ? 6.351 -9.886 1.388 1.00 86.69 81 HIS A C 1
ATOM 605 O O . HIS A 1 81 ? 7.382 -9.614 2.004 1.00 86.69 81 HIS A O 1
ATOM 611 N N . ARG A 1 82 ? 5.489 -8.942 0.990 1.00 87.06 82 ARG A N 1
ATOM 612 C CA . ARG A 1 82 ? 5.690 -7.501 1.207 1.00 87.06 82 ARG A CA 1
ATOM 613 C C . ARG A 1 82 ? 4.985 -7.010 2.460 1.00 87.06 82 ARG A C 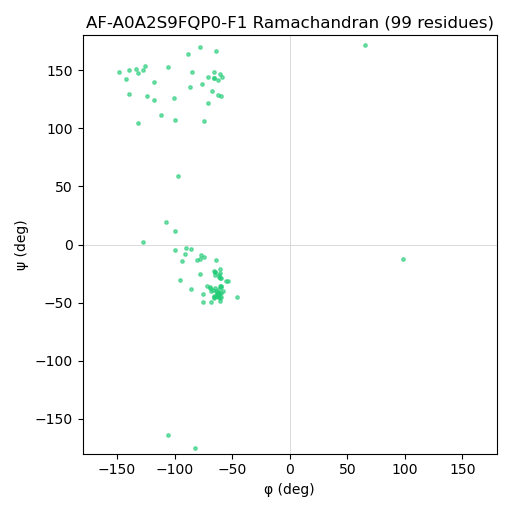1
ATOM 615 O O . ARG A 1 82 ? 5.458 -6.064 3.089 1.00 87.06 82 ARG A O 1
ATOM 622 N N . VAL A 1 83 ? 3.865 -7.634 2.818 1.00 91.00 83 VAL A N 1
ATOM 623 C CA . VAL A 1 83 ? 3.077 -7.263 3.994 1.00 91.00 83 VAL A CA 1
ATOM 624 C C . VAL A 1 83 ? 2.735 -8.505 4.801 1.00 91.00 83 VAL A C 1
ATOM 626 O O . VAL A 1 83 ? 1.839 -9.270 4.449 1.00 91.00 83 VAL A O 1
ATOM 629 N N . ASP A 1 84 ? 3.432 -8.672 5.921 1.00 91.19 84 ASP A N 1
ATOM 630 C CA . ASP A 1 84 ? 3.144 -9.750 6.854 1.00 91.19 84 ASP A CA 1
ATOM 631 C C . ASP A 1 84 ? 1.918 -9.456 7.740 1.00 91.19 84 ASP A C 1
ATOM 633 O O . ASP A 1 84 ? 1.366 -8.351 7.799 1.00 91.19 84 ASP A O 1
ATOM 637 N N . ALA A 1 85 ? 1.482 -10.489 8.459 1.00 92.50 85 ALA A N 1
ATOM 638 C CA . ALA A 1 85 ? 0.356 -10.407 9.381 1.00 92.50 85 ALA A CA 1
ATOM 639 C C . ALA A 1 85 ? 0.560 -9.380 10.506 1.00 92.50 85 ALA A C 1
ATOM 641 O O . ALA A 1 85 ? -0.418 -8.846 11.025 1.00 92.50 85 ALA A O 1
ATOM 642 N N . GLU A 1 86 ? 1.802 -9.113 10.912 1.00 92.38 86 GLU A N 1
ATOM 643 C CA . GLU A 1 86 ? 2.079 -8.191 12.008 1.00 92.38 86 GLU A CA 1
ATOM 644 C C . GLU A 1 86 ? 1.903 -6.740 11.557 1.00 92.38 86 GLU A C 1
ATOM 646 O O . GLU A 1 86 ? 1.238 -5.963 12.240 1.00 92.38 86 GLU A O 1
ATOM 651 N N . LEU A 1 87 ? 2.384 -6.400 10.358 1.00 93.06 87 LEU A N 1
ATOM 652 C CA . LEU A 1 87 ? 2.132 -5.107 9.720 1.00 93.06 87 LEU A CA 1
ATOM 653 C C . LEU A 1 87 ? 0.636 -4.858 9.495 1.00 93.06 87 LEU A C 1
ATOM 655 O O . LEU A 1 87 ? 0.176 -3.726 9.663 1.00 93.06 87 LEU A O 1
ATOM 659 N N . LEU A 1 88 ? -0.135 -5.899 9.163 1.00 95.12 88 LEU A N 1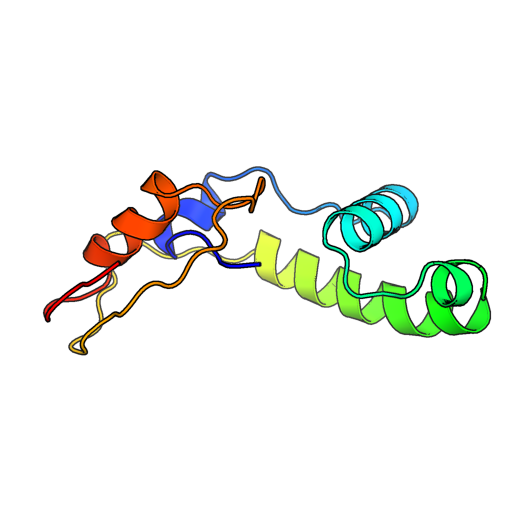
ATOM 660 C CA . LEU A 1 88 ? -1.590 -5.784 9.018 1.00 95.12 88 LEU A CA 1
ATOM 661 C C . LEU A 1 88 ? -2.294 -5.534 10.351 1.00 95.12 88 LEU A C 1
ATOM 663 O O . LEU A 1 88 ? -3.190 -4.695 10.408 1.00 95.12 88 LEU A O 1
ATOM 667 N N . ARG A 1 89 ? -1.869 -6.184 11.441 1.00 95.94 89 ARG A N 1
ATOM 668 C CA . ARG A 1 89 ? -2.439 -5.926 12.775 1.00 95.94 89 ARG A CA 1
ATOM 669 C C . ARG A 1 89 ? -2.241 -4.490 13.241 1.00 95.94 89 ARG A C 1
ATOM 671 O O . ARG A 1 89 ? -3.082 -3.970 13.967 1.00 95.94 89 ARG A O 1
ATOM 678 N N . GLN A 1 90 ? -1.186 -3.809 12.793 1.00 96.75 90 GLN A N 1
ATOM 679 C CA . GLN A 1 90 ? -0.953 -2.414 13.176 1.00 96.75 90 GLN A CA 1
ATOM 680 C C . GLN A 1 90 ? -2.033 -1.445 12.674 1.00 96.75 90 GLN A C 1
ATOM 682 O O . GLN A 1 90 ? -2.128 -0.330 13.190 1.00 96.75 90 GLN A O 1
ATOM 687 N N . TRP A 1 91 ? -2.897 -1.857 11.740 1.00 97.38 91 TRP A N 1
ATOM 688 C CA . TRP A 1 91 ? -4.075 -1.076 11.359 1.00 97.38 91 TRP A CA 1
ATOM 689 C C . TRP A 1 91 ? -5.047 -0.838 12.526 1.00 97.38 91 TRP A C 1
ATOM 691 O O . TRP A 1 91 ? -5.726 0.188 12.528 1.00 97.38 91 TRP A O 1
ATOM 701 N N . GLU A 1 92 ? -5.055 -1.695 13.556 1.00 97.81 92 GLU A N 1
ATOM 702 C CA . GLU A 1 92 ? -5.830 -1.494 14.794 1.00 97.81 92 GLU A CA 1
ATOM 703 C C . GLU A 1 92 ? -5.515 -0.146 15.469 1.00 97.81 92 GLU A C 1
ATOM 705 O O . GLU A 1 92 ? -6.381 0.494 16.064 1.00 97.81 92 GLU A O 1
ATOM 710 N N . ILE A 1 93 ? -4.280 0.349 15.324 1.00 97.81 93 ILE A N 1
ATOM 711 C CA . ILE A 1 93 ? -3.851 1.635 15.887 1.00 97.81 93 ILE A CA 1
ATOM 712 C C . ILE A 1 93 ? -4.597 2.814 15.247 1.00 97.81 93 ILE A C 1
ATOM 714 O O . ILE A 1 93 ? -4.700 3.865 15.870 1.00 97.81 93 ILE A O 1
ATOM 718 N N . HIS A 1 94 ? -5.128 2.666 14.035 1.00 98.12 94 HIS A N 1
ATOM 719 C CA . HIS A 1 94 ? -5.705 3.768 13.265 1.00 98.12 94 HIS A CA 1
ATOM 720 C C . HIS A 1 94 ? -7.236 3.850 13.338 1.00 98.12 94 HIS A C 1
ATOM 722 O O . HIS A 1 94 ? -7.837 4.638 12.609 1.00 98.12 94 HIS A O 1
ATOM 728 N N . THR A 1 95 ? -7.875 3.108 14.245 1.00 98.12 95 THR A N 1
ATOM 729 C CA . THR A 1 95 ? -9.313 3.224 14.524 1.00 98.12 95 THR A CA 1
ATOM 730 C C . THR A 1 95 ? -9.602 3.462 16.009 1.00 98.12 95 THR A C 1
ATOM 732 O O . THR A 1 95 ? -8.799 3.130 16.885 1.00 98.12 95 THR A O 1
ATOM 735 N N . GLU A 1 96 ? -10.735 4.104 16.289 1.00 97.81 96 GLU A N 1
ATOM 736 C CA . GLU A 1 96 ? -11.379 4.159 17.613 1.00 97.81 96 GLU A CA 1
ATOM 737 C C . GLU A 1 96 ? -12.544 3.155 17.738 1.00 97.81 96 GLU A C 1
ATOM 739 O O . GLU A 1 96 ? -13.1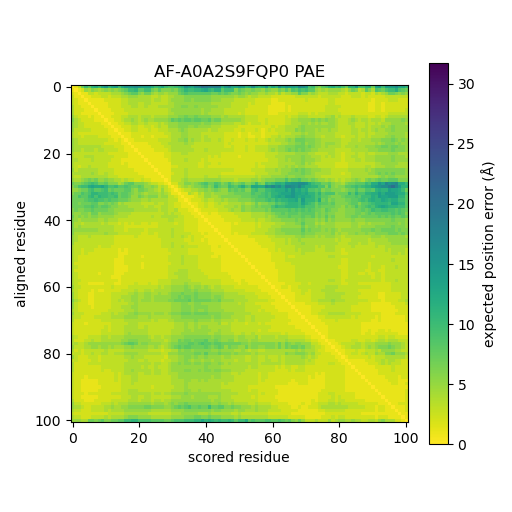46 3.018 18.800 1.00 97.81 96 GLU A O 1
ATOM 744 N N . SER A 1 97 ? -12.874 2.465 16.645 1.00 97.75 97 SER A N 1
ATOM 745 C CA . SER A 1 97 ? -13.929 1.454 16.537 1.00 97.75 97 SER A CA 1
ATOM 746 C C . SER A 1 97 ? -13.331 0.039 16.464 1.00 97.75 97 SER A C 1
ATOM 748 O O . SER A 1 97 ? -12.171 -0.180 16.809 1.00 97.75 97 SER A O 1
ATOM 750 N N . ALA A 1 98 ? -14.126 -0.950 16.046 1.00 97.94 98 ALA A N 1
ATOM 751 C CA . ALA A 1 98 ? -13.672 -2.332 15.944 1.00 97.94 98 ALA A CA 1
ATOM 752 C C . ALA A 1 98 ? -12.585 -2.520 14.871 1.00 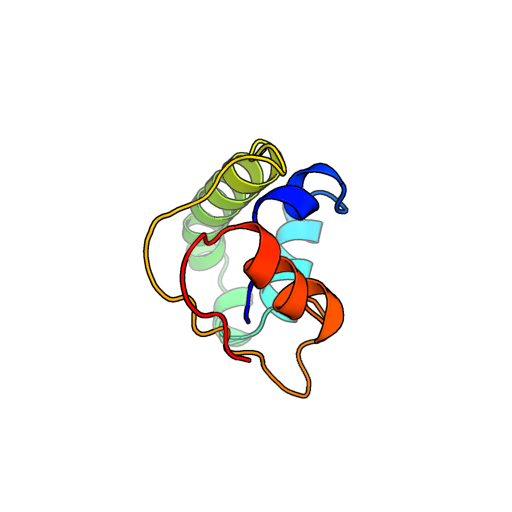97.94 98 ALA A C 1
ATOM 754 O O . ALA A 1 98 ? -12.650 -1.941 13.783 1.00 97.94 98 ALA A O 1
ATOM 755 N N . PHE A 1 99 ? -11.627 -3.397 15.171 1.00 98.31 99 PHE A N 1
ATOM 756 C CA . PHE A 1 99 ? -10.645 -3.911 14.224 1.00 98.31 99 PHE A CA 1
ATOM 757 C C . PHE A 1 99 ? -10.793 -5.427 14.073 1.00 98.31 99 PHE A C 1
ATOM 759 O O . PHE A 1 99 ? -11.001 -6.142 15.055 1.00 98.31 99 PHE A O 1
ATOM 766 N N . THR A 1 100 ? -10.668 -5.922 12.842 1.00 97.12 100 THR A N 1
ATOM 767 C CA . THR A 1 100 ? -10.631 -7.358 12.528 1.00 97.12 100 THR A CA 1
ATOM 768 C C . THR A 1 100 ? -9.594 -7.645 11.441 1.00 97.12 100 THR A C 1
ATOM 770 O O . THR A 1 100 ? -9.336 -6.789 10.595 1.00 97.12 100 THR A O 1
ATOM 773 N N . PHE A 1 101 ? -9.012 -8.847 11.470 1.00 90.19 101 PHE A N 1
ATOM 774 C CA . PHE A 1 101 ? -8.004 -9.342 10.529 1.00 90.19 101 PHE A CA 1
ATOM 775 C C . PHE A 1 101 ? -8.182 -10.848 10.309 1.00 90.19 101 PHE A C 1
ATOM 777 O O . PHE A 1 101 ? -8.408 -11.551 11.324 1.00 90.19 101 PHE A O 1
#

Sequence (101 aa):
SASQAPSTVAGSRPAPTADDELLADIVDLGGTDARLLDDDDFLQLLLPAVRADYQAFNRYSCDRSVRINAEIHAVGGRDDHRVDAELLRQWEIHTESAFTF

Foldseek 3Di:
DFDFAQACLQVDDQQDQDLVSLLVVDVVVDPDDVVLVVDPVSSVVPNVVSNVVSVVSNPRHDHLQAADADEEEFDDDPPPPPDDPVRRVSNVSHYPDHYHD

Solvent-accessible surface area (backbone atoms only — not comparable to full-atom values): 6094 Å² total; per-residue (Å²): 131,58,70,56,24,65,51,50,54,63,79,46,85,70,60,57,77,49,72,70,53,35,52,54,49,49,60,71,70,49,92,67,63,69,76,53,76,73,31,67,73,53,44,68,62,46,51,62,55,55,41,52,50,31,54,51,56,60,67,41,75,43,63,69,82,56,61,42,93,45,70,45,76,52,73,72,54,95,83,40,90,87,38,51,74,68,41,43,56,50,43,50,60,40,33,79,46,59,65,48,116